Protein AF-A0A957H9Z1-F1 (afdb_monomer_lite)

Foldseek 3Di:
DQLVPDDLQVNLLCLLQVVDDLLVNLVSVVVVCVVPCVPVVQDDDDPCVSVVLNVVLVVLCVVPVDSVPADSRRSPDDDDDPDD

pLDDT: mean 94.98, std 6.06, range [57.38, 98.56]

Radius of gyration: 13.63 Å; chains: 1; bounding box: 36×22×37 Å

Secondary structure (DSSP, 8-state):
--GGGS-HHHHHHHHHTTSS-HHHHHHHHHHHHHHHHHHH--S---TTHHHHHHHHHHHHHHH--SGGG--TTTT---------

Sequence (84 aa):
MSLLERSLPELVKGLCNGSVDLLGYLAELEAHFVAREPAVLAFVPEPGRWERVRAEAAALLAEYPEPEMRPVLFGLPIGVKDIF

Structure (mmCIF, N/CA/C/O backbone):
data_AF-A0A957H9Z1-F1
#
_entry.id   AF-A0A957H9Z1-F1
#
loop_
_atom_site.group_PDB
_atom_site.id
_atom_site.type_symbol
_atom_site.label_atom_id
_atom_site.label_alt_id
_atom_site.label_comp_id
_atom_site.label_asym_id
_atom_site.label_entity_id
_atom_site.label_seq_id
_atom_site.pdbx_PDB_ins_code
_atom_site.Cartn_x
_atom_site.Cartn_y
_atom_site.Cartn_z
_atom_site.occupancy
_atom_site.B_iso_or_equiv
_atom_site.auth_seq_id
_atom_site.auth_comp_id
_atom_site.auth_asym_id
_atom_site.auth_atom_id
_atom_site.pdbx_PDB_model_num
ATOM 1 N N . MET A 1 1 ? -16.006 1.215 -8.039 1.00 57.38 1 MET A N 1
ATOM 2 C CA . MET A 1 1 ? -15.013 2.303 -7.928 1.00 57.38 1 MET A CA 1
ATOM 3 C C . MET A 1 1 ? -13.723 1.689 -7.447 1.00 57.38 1 MET A C 1
ATOM 5 O O . MET A 1 1 ? -13.782 0.916 -6.495 1.00 57.38 1 MET A O 1
ATOM 9 N N . SER A 1 2 ? -12.620 1.977 -8.135 1.00 79.06 2 SER A N 1
ATOM 10 C CA . SER A 1 2 ? -11.286 1.517 -7.739 1.00 79.06 2 SER A CA 1
ATOM 11 C C . SER A 1 2 ? -10.941 2.073 -6.352 1.00 79.06 2 SER A C 1
ATOM 13 O O . SER A 1 2 ? -11.325 3.203 -6.032 1.00 79.06 2 SER A O 1
ATOM 15 N N . LEU A 1 3 ? -10.251 1.301 -5.503 1.00 77.94 3 LEU A N 1
ATOM 16 C CA . LEU A 1 3 ? -9.789 1.825 -4.210 1.00 77.94 3 LEU A CA 1
ATOM 17 C C . LEU A 1 3 ? -8.745 2.935 -4.401 1.00 77.94 3 LEU A C 1
ATOM 19 O O . LEU A 1 3 ? -8.633 3.815 -3.551 1.00 77.94 3 LEU A O 1
ATOM 23 N N . LEU A 1 4 ? -8.045 2.927 -5.540 1.00 79.81 4 LEU A N 1
ATOM 24 C CA . LEU A 1 4 ? -7.011 3.894 -5.910 1.00 79.81 4 LEU A CA 1
ATOM 25 C C . LEU A 1 4 ? -7.566 5.281 -6.270 1.00 79.81 4 LEU A C 1
ATOM 27 O O . LEU A 1 4 ? -6.813 6.249 -6.296 1.00 79.81 4 LEU A O 1
ATOM 31 N N . GLU A 1 5 ? -8.867 5.397 -6.546 1.00 87.44 5 GLU A N 1
ATOM 32 C CA . GLU A 1 5 ? -9.514 6.669 -6.909 1.00 87.44 5 GLU A CA 1
ATOM 33 C C . GLU A 1 5 ? -10.064 7.435 -5.695 1.00 87.44 5 GLU A C 1
ATOM 35 O O . GLU A 1 5 ? -10.592 8.538 -5.840 1.00 87.44 5 GLU A O 1
ATOM 40 N N . ARG A 1 6 ? -9.978 6.856 -4.491 1.00 89.75 6 ARG A N 1
ATOM 41 C CA . ARG A 1 6 ? -10.467 7.493 -3.262 1.00 89.75 6 ARG A CA 1
ATOM 42 C C . ARG A 1 6 ? -9.562 8.640 -2.834 1.00 89.75 6 ARG A C 1
ATOM 44 O O . ARG A 1 6 ? -8.348 8.606 -3.029 1.00 89.75 6 ARG A O 1
ATOM 51 N N . SER A 1 7 ? -10.144 9.630 -2.160 1.00 94.19 7 SER A N 1
ATOM 52 C CA . SER A 1 7 ? -9.335 10.639 -1.480 1.00 94.19 7 SER A CA 1
ATOM 53 C C . SER A 1 7 ? -8.546 10.008 -0.328 1.00 94.19 7 SER A C 1
ATOM 55 O O . SER A 1 7 ? -8.971 9.022 0.282 1.00 94.19 7 SER A O 1
ATOM 57 N N . LEU A 1 8 ? -7.401 10.604 0.011 1.00 92.88 8 LEU A N 1
ATOM 58 C CA . LEU A 1 8 ? -6.557 10.108 1.096 1.00 92.88 8 LEU A CA 1
ATOM 59 C C . LEU A 1 8 ? -7.314 9.963 2.438 1.00 92.88 8 LEU A C 1
ATOM 61 O O . LEU A 1 8 ? -7.193 8.905 3.057 1.00 92.88 8 LEU A O 1
ATOM 65 N N . PRO A 1 9 ? -8.138 10.937 2.886 1.00 95.00 9 PRO A N 1
ATOM 66 C CA . PRO A 1 9 ? -8.891 10.791 4.133 1.00 95.00 9 PRO A CA 1
ATOM 67 C C . PRO A 1 9 ? -9.896 9.633 4.110 1.00 95.00 9 PRO A C 1
ATOM 69 O O . PRO A 1 9 ? -10.072 8.951 5.118 1.00 95.00 9 PRO A O 1
ATOM 72 N N . GLU A 1 10 ? -10.554 9.390 2.974 1.00 95.19 10 GLU A N 1
ATOM 73 C CA . GLU A 1 10 ? -11.516 8.291 2.828 1.00 95.19 10 GLU A CA 1
ATOM 74 C C . GLU A 1 10 ? -10.829 6.927 2.847 1.00 95.19 10 GLU A C 1
ATOM 76 O O . GLU A 1 10 ? -11.334 5.997 3.480 1.00 95.19 10 GLU A O 1
ATOM 81 N N . LEU A 1 11 ? -9.680 6.809 2.175 1.00 95.56 11 LEU A N 1
ATOM 82 C CA . LEU A 1 11 ? -8.877 5.591 2.180 1.00 95.56 11 LEU A CA 1
ATOM 83 C C . LEU A 1 11 ? -8.377 5.277 3.591 1.00 95.56 11 LEU A C 1
ATOM 85 O O . LEU A 1 11 ? -8.627 4.185 4.093 1.00 95.56 11 LEU A O 1
ATOM 89 N N . VAL A 1 12 ? -7.737 6.246 4.251 1.00 95.81 12 VAL A N 1
ATOM 90 C CA . VAL A 1 12 ? -7.210 6.084 5.614 1.00 95.81 12 VAL A CA 1
ATOM 91 C C . VAL A 1 12 ? -8.326 5.714 6.584 1.00 95.81 12 VAL A C 1
ATOM 93 O O . VAL A 1 12 ? -8.199 4.738 7.316 1.00 95.81 12 VAL A O 1
ATOM 96 N N . LYS A 1 13 ? -9.466 6.419 6.545 1.00 96.06 13 LYS A N 1
ATOM 97 C CA . LYS A 1 13 ? -10.626 6.078 7.380 1.00 96.06 13 LYS A CA 1
ATOM 98 C C . LYS A 1 13 ? -11.084 4.637 7.144 1.00 96.06 13 LYS A C 1
ATOM 100 O O . LYS A 1 13 ? -11.408 3.946 8.107 1.00 96.06 13 LYS A O 1
ATOM 105 N N . GLY A 1 14 ? -11.108 4.198 5.886 1.00 96.50 14 GLY A N 1
ATOM 106 C CA . GLY A 1 14 ? -11.480 2.840 5.507 1.00 96.50 14 GLY A CA 1
ATOM 107 C C . GLY A 1 14 ? -10.505 1.769 6.001 1.00 96.50 14 GLY A C 1
ATOM 108 O O . GLY A 1 14 ? -10.935 0.712 6.456 1.00 96.50 14 GLY A O 1
ATOM 109 N N . LEU A 1 15 ? -9.203 2.051 5.957 1.00 96.88 15 LEU A N 1
ATOM 110 C CA . LEU A 1 15 ? -8.158 1.164 6.473 1.00 96.88 15 LEU A CA 1
ATOM 111 C C . LEU A 1 15 ? -8.204 1.082 8.007 1.00 96.88 15 LEU A C 1
ATOM 113 O O . LEU A 1 15 ? -8.169 -0.010 8.579 1.00 96.88 15 LEU A O 1
ATOM 117 N N . CYS A 1 16 ? -8.357 2.223 8.684 1.00 97.19 16 CYS A N 1
ATOM 118 C CA . CYS A 1 16 ? -8.478 2.286 10.140 1.00 97.19 16 CYS A CA 1
ATOM 119 C C . CYS A 1 16 ? -9.721 1.542 10.642 1.00 97.19 16 CYS A C 1
ATOM 121 O O . CYS A 1 16 ? -9.618 0.768 11.581 1.00 97.19 16 CYS A O 1
ATOM 123 N N . ASN A 1 17 ? -10.888 1.708 10.013 1.00 96.25 17 ASN A N 1
ATOM 124 C CA . ASN A 1 17 ? -12.115 1.044 10.473 1.00 96.25 17 ASN A CA 1
ATOM 125 C C . ASN A 1 17 ? -12.331 -0.370 9.892 1.00 96.25 17 ASN A C 1
ATOM 127 O O . ASN A 1 17 ? -13.350 -0.993 10.179 1.00 96.25 17 ASN A O 1
ATOM 131 N N . GLY A 1 18 ? -11.415 -0.860 9.050 1.00 95.00 18 GLY A N 1
ATOM 132 C CA . GLY A 1 18 ? -11.483 -2.189 8.435 1.00 95.00 18 GLY A CA 1
ATOM 133 C C . GLY A 1 18 ? -12.498 -2.345 7.296 1.00 95.00 18 GLY A C 1
ATOM 134 O O . GLY A 1 18 ? -12.654 -3.447 6.781 1.00 95.00 18 GLY A O 1
ATOM 135 N N . SER A 1 19 ? -13.174 -1.276 6.862 1.00 95.88 19 SER A N 1
ATOM 136 C CA . SER A 1 19 ? -14.062 -1.322 5.684 1.00 95.88 19 SER A CA 1
ATOM 137 C C . SER A 1 19 ? -13.306 -1.415 4.354 1.00 95.88 19 SER A C 1
ATOM 139 O O . SER A 1 19 ? -13.904 -1.736 3.326 1.00 95.88 19 SER A O 1
ATOM 141 N N . VAL A 1 20 ? -12.001 -1.135 4.365 1.00 96.19 20 VAL A N 1
ATOM 142 C CA . VAL A 1 20 ? -11.073 -1.433 3.273 1.00 96.19 20 VAL A CA 1
ATOM 143 C C . VAL A 1 20 ? -10.152 -2.557 3.733 1.00 96.19 20 VAL A C 1
ATOM 145 O O . VAL A 1 20 ? -9.438 -2.409 4.724 1.00 96.19 20 VAL A O 1
ATOM 148 N N . ASP A 1 21 ? -10.161 -3.668 2.998 1.00 95.81 21 ASP A N 1
ATOM 149 C CA . ASP A 1 21 ? -9.203 -4.753 3.200 1.00 95.81 21 ASP A CA 1
ATOM 150 C C . ASP A 1 21 ? -7.806 -4.309 2.745 1.00 95.81 21 ASP A C 1
ATOM 152 O O . ASP A 1 21 ? -7.595 -3.999 1.570 1.00 95.81 21 ASP A O 1
ATOM 156 N N . LEU A 1 22 ? -6.853 -4.268 3.681 1.00 97.31 22 LEU A N 1
ATOM 157 C CA . LEU A 1 22 ? -5.490 -3.804 3.426 1.00 97.31 22 LEU A CA 1
ATOM 158 C C . LEU A 1 22 ? -4.772 -4.691 2.400 1.00 97.31 22 LEU A C 1
AT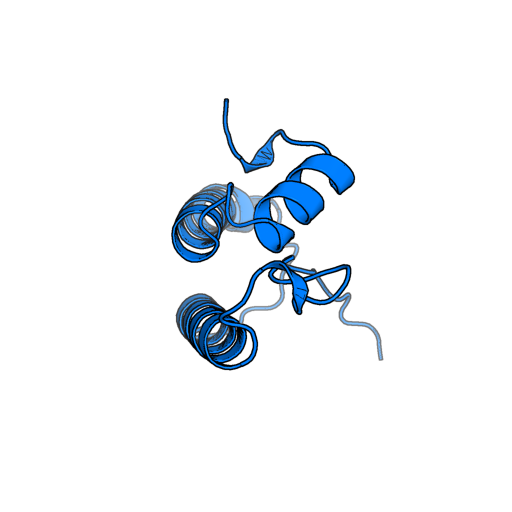OM 160 O O . LEU A 1 22 ? -4.106 -4.170 1.509 1.00 97.31 22 LEU A O 1
ATOM 164 N N . LEU A 1 23 ? -4.910 -6.017 2.492 1.00 97.44 23 LEU A N 1
ATOM 165 C CA . LEU A 1 23 ? -4.209 -6.923 1.577 1.00 97.44 23 LEU A CA 1
ATOM 166 C C . LEU A 1 23 ? -4.806 -6.865 0.166 1.00 97.44 23 LEU A C 1
ATOM 168 O O . LEU A 1 23 ? -4.054 -6.809 -0.808 1.00 97.44 23 LEU A O 1
ATOM 172 N N . GLY A 1 24 ? -6.134 -6.793 0.047 1.00 96.38 24 GLY A N 1
ATOM 173 C CA . GLY A 1 24 ? -6.812 -6.540 -1.223 1.00 96.38 24 GLY A CA 1
ATOM 174 C C . GLY A 1 24 ? -6.428 -5.195 -1.845 1.00 96.38 24 GLY A C 1
ATOM 175 O O . GLY A 1 24 ? -6.148 -5.130 -3.042 1.00 96.38 24 GLY A O 1
ATOM 176 N N . TYR A 1 25 ? -6.331 -4.134 -1.038 1.00 96.69 25 TYR A N 1
ATOM 177 C CA . TYR A 1 25 ? -5.867 -2.825 -1.502 1.00 96.69 25 TYR A CA 1
ATOM 178 C C . TYR A 1 25 ? -4.426 -2.869 -2.031 1.00 96.69 25 TYR A C 1
ATOM 180 O O . TYR A 1 25 ? -4.140 -2.327 -3.099 1.00 96.69 25 TYR A O 1
ATOM 188 N N . LEU A 1 26 ? -3.518 -3.551 -1.324 1.00 97.69 26 LEU A N 1
ATOM 189 C CA . LEU A 1 26 ? -2.129 -3.706 -1.763 1.00 97.69 26 LEU A CA 1
ATOM 190 C C . LEU A 1 26 ? -2.010 -4.506 -3.063 1.00 97.69 26 LEU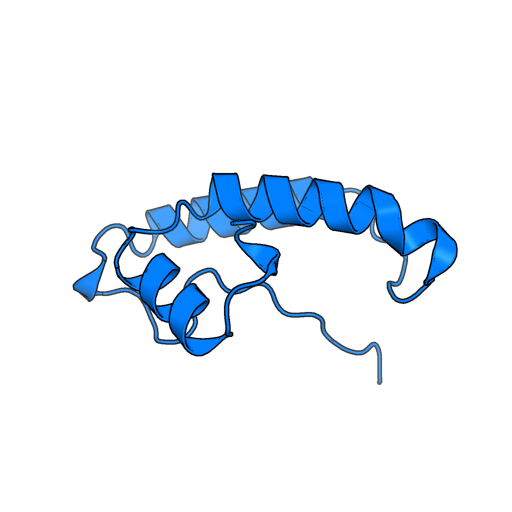 A C 1
ATOM 192 O O . LEU A 1 26 ? -1.174 -4.163 -3.893 1.00 97.69 26 LEU A O 1
ATOM 196 N N . ALA A 1 27 ? -2.855 -5.517 -3.274 1.00 97.25 27 ALA A N 1
ATOM 197 C CA . ALA A 1 27 ? -2.891 -6.260 -4.533 1.00 97.25 27 ALA A CA 1
ATOM 198 C C . ALA A 1 27 ? -3.345 -5.379 -5.714 1.00 97.25 27 ALA A C 1
ATOM 200 O O . ALA A 1 27 ? -2.773 -5.452 -6.804 1.00 97.25 27 ALA A O 1
ATOM 201 N N . GLU A 1 28 ? -4.339 -4.507 -5.504 1.00 96.44 28 GLU A N 1
ATOM 202 C CA . GLU A 1 28 ? -4.760 -3.525 -6.514 1.00 96.44 28 GLU A CA 1
ATOM 203 C C . GLU A 1 28 ? -3.636 -2.517 -6.817 1.00 96.44 28 GLU A C 1
ATOM 205 O O . GLU A 1 28 ? -3.368 -2.202 -7.981 1.00 96.44 28 GLU A O 1
ATOM 210 N N . LEU A 1 29 ? -2.932 -2.054 -5.779 1.00 96.50 29 LEU A N 1
ATOM 211 C CA . LEU A 1 29 ? -1.806 -1.132 -5.915 1.00 96.50 29 LEU A CA 1
ATOM 212 C C . LEU A 1 29 ? -0.608 -1.772 -6.633 1.00 96.50 29 LEU A C 1
ATOM 214 O O . LEU A 1 29 ? 0.012 -1.119 -7.469 1.00 96.50 29 LEU A O 1
ATOM 218 N N . GLU A 1 30 ? -0.304 -3.042 -6.360 1.00 97.69 30 GLU A N 1
ATOM 219 C CA . GLU A 1 30 ? 0.737 -3.811 -7.051 1.00 97.69 30 GLU A CA 1
ATOM 220 C C . GLU A 1 30 ? 0.439 -3.940 -8.542 1.00 97.69 30 GLU A C 1
ATOM 222 O O . GLU A 1 30 ? 1.299 -3.641 -9.373 1.00 97.69 30 GLU A O 1
ATOM 2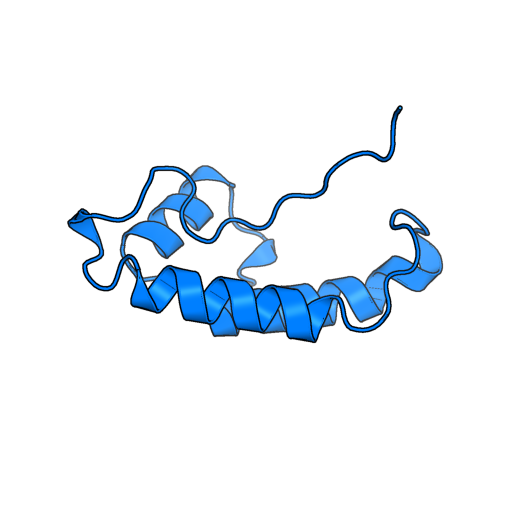27 N N . ALA A 1 31 ? -0.796 -4.300 -8.896 1.00 97.56 31 ALA A N 1
ATOM 228 C CA . ALA A 1 31 ? -1.216 -4.370 -10.291 1.00 97.56 31 ALA A CA 1
ATOM 229 C C . ALA A 1 31 ? -1.082 -3.006 -10.991 1.00 97.56 31 ALA A C 1
ATOM 231 O O . ALA A 1 31 ? -0.592 -2.926 -12.121 1.00 97.56 31 ALA A O 1
ATOM 232 N N . HIS A 1 32 ? -1.466 -1.921 -10.310 1.00 96.50 32 HIS A N 1
ATOM 233 C CA . HIS A 1 32 ? -1.310 -0.567 -10.836 1.00 96.50 32 HIS A CA 1
ATOM 234 C C . HIS A 1 32 ? 0.162 -0.182 -11.024 1.00 96.50 32 HIS A C 1
ATOM 236 O O . HIS A 1 32 ? 0.534 0.352 -12.069 1.00 96.50 32 HIS A O 1
ATOM 242 N N . PHE A 1 33 ? 1.005 -0.485 -10.038 1.00 96.94 33 PHE A N 1
ATOM 243 C CA . PHE A 1 33 ? 2.439 -0.233 -10.085 1.00 96.94 33 PHE A CA 1
ATOM 244 C C . PHE A 1 33 ? 3.097 -0.969 -11.254 1.00 96.94 33 PHE A C 1
ATOM 246 O O . PHE A 1 33 ? 3.758 -0.337 -12.072 1.00 96.94 33 PHE A O 1
ATOM 253 N N . VAL A 1 34 ? 2.860 -2.278 -11.394 1.00 97.19 34 VAL A N 1
ATOM 254 C CA . VAL A 1 34 ? 3.429 -3.095 -12.482 1.00 97.19 34 VAL A CA 1
ATOM 255 C C . VAL A 1 34 ? 3.017 -2.561 -13.856 1.00 97.19 34 VAL A C 1
ATOM 257 O O . VAL A 1 34 ? 3.829 -2.542 -14.780 1.00 97.19 34 VAL A O 1
ATOM 260 N N . ALA A 1 35 ? 1.777 -2.086 -13.995 1.00 97.69 35 ALA A N 1
ATOM 261 C CA . ALA A 1 35 ? 1.274 -1.544 -15.253 1.00 97.69 35 ALA A CA 1
ATOM 262 C C . ALA A 1 35 ? 1.845 -0.159 -15.614 1.00 97.69 35 ALA A C 1
ATOM 264 O O . ALA A 1 35 ? 1.861 0.199 -16.792 1.00 97.69 35 ALA A O 1
ATOM 265 N N . ARG A 1 36 ? 2.259 0.650 -14.629 1.00 96.94 36 ARG A N 1
ATOM 266 C CA . ARG A 1 36 ? 2.646 2.058 -14.840 1.00 96.94 36 ARG A CA 1
ATOM 267 C C . ARG A 1 36 ? 4.141 2.301 -14.722 1.00 96.94 36 ARG A C 1
A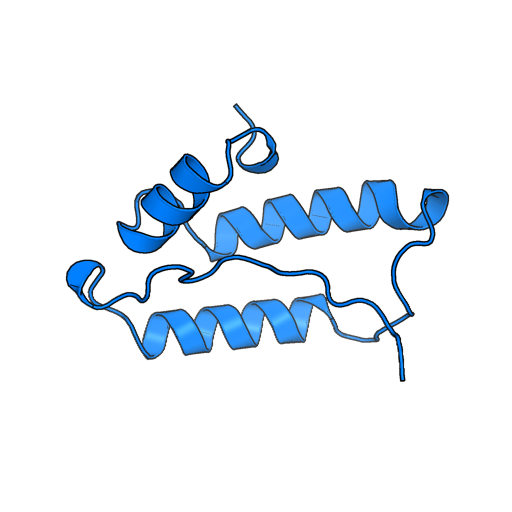TOM 269 O O . ARG A 1 36 ? 4.694 3.043 -15.531 1.00 96.94 36 ARG A O 1
ATOM 276 N N . GLU A 1 37 ? 4.791 1.677 -13.750 1.00 97.44 37 GLU A N 1
ATOM 277 C CA . GLU A 1 37 ? 6.181 1.962 -13.409 1.00 97.44 37 GLU A CA 1
ATOM 278 C C . GLU A 1 37 ? 7.160 1.827 -14.588 1.00 97.44 37 GLU A C 1
ATOM 280 O O . GLU A 1 37 ? 7.995 2.720 -14.731 1.00 97.44 37 GLU A O 1
ATOM 285 N N . PRO A 1 38 ? 7.047 0.836 -15.500 1.00 96.94 38 PRO A N 1
ATOM 286 C CA . PRO A 1 38 ? 7.972 0.721 -16.632 1.00 96.94 38 PRO A CA 1
ATOM 287 C C . PRO A 1 38 ? 8.012 1.946 -17.558 1.00 96.94 38 PRO A C 1
ATOM 289 O O . PRO A 1 38 ? 8.998 2.139 -18.265 1.00 96.94 38 PRO A O 1
ATOM 292 N N . ALA A 1 39 ? 6.948 2.757 -17.579 1.00 98.12 39 ALA A N 1
ATOM 293 C CA . ALA A 1 39 ? 6.872 3.977 -18.382 1.00 98.12 39 ALA A CA 1
ATOM 294 C C . ALA A 1 39 ? 7.170 5.252 -17.576 1.00 98.12 39 ALA A C 1
ATOM 296 O O . ALA A 1 39 ? 7.618 6.239 -18.155 1.00 98.12 39 ALA A O 1
ATOM 297 N N . VAL A 1 40 ? 6.895 5.253 -16.267 1.00 97.38 40 VAL A N 1
ATOM 298 C CA . VAL A 1 40 ? 7.089 6.428 -15.398 1.00 97.38 40 VAL A CA 1
ATOM 299 C C . VAL A 1 40 ? 8.525 6.507 -14.875 1.00 97.38 40 VAL A C 1
ATOM 301 O O . VAL A 1 40 ? 9.072 7.605 -14.806 1.00 97.38 40 VAL A O 1
ATOM 304 N N . LEU A 1 41 ? 9.136 5.359 -14.554 1.00 96.88 41 LEU A N 1
ATOM 305 C CA . LEU A 1 41 ? 10.505 5.246 -14.034 1.00 96.88 41 LEU A CA 1
ATOM 306 C C . LEU A 1 41 ? 10.733 6.093 -12.765 1.00 96.88 41 LEU A C 1
ATOM 308 O O . LEU A 1 41 ? 11.737 6.795 -12.644 1.00 96.88 41 LEU A O 1
ATOM 312 N N . ALA A 1 42 ? 9.776 6.068 -11.834 1.00 96.62 42 ALA A N 1
ATOM 313 C CA . ALA A 1 42 ? 9.814 6.863 -10.607 1.00 96.62 42 ALA A CA 1
ATOM 314 C C . ALA A 1 42 ? 10.533 6.167 -9.441 1.00 96.62 42 ALA A C 1
ATOM 316 O O . ALA A 1 42 ? 11.021 6.848 -8.538 1.00 96.62 42 ALA A O 1
ATOM 317 N N . PHE A 1 43 ? 10.581 4.835 -9.418 1.00 97.12 43 PHE A N 1
ATOM 318 C CA . PHE A 1 43 ? 11.114 4.062 -8.302 1.00 97.12 43 PHE A CA 1
ATOM 319 C C . PHE A 1 43 ? 12.489 3.478 -8.617 1.00 97.12 43 PHE A C 1
ATOM 321 O O . PHE A 1 43 ? 12.728 2.898 -9.674 1.00 97.12 43 PHE A O 1
ATOM 328 N N . VAL A 1 44 ? 13.374 3.522 -7.622 1.00 95.69 44 VAL A N 1
ATOM 329 C CA . VAL A 1 44 ? 14.627 2.760 -7.647 1.00 95.69 44 VAL A CA 1
ATOM 330 C C . VAL A 1 44 ? 14.302 1.255 -7.638 1.00 95.69 44 VAL A C 1
ATOM 332 O O . VAL A 1 44 ? 13.386 0.848 -6.910 1.00 95.69 44 VAL A O 1
ATOM 335 N N . PRO A 1 45 ? 15.001 0.411 -8.424 1.00 94.25 45 PRO A N 1
ATOM 336 C CA . PRO A 1 45 ? 14.788 -1.032 -8.411 1.00 94.25 45 PRO A CA 1
ATOM 337 C C . PRO A 1 45 ? 15.002 -1.639 -7.022 1.00 94.25 45 PRO A C 1
ATOM 339 O O . PRO A 1 45 ? 16.025 -1.418 -6.381 1.00 94.25 45 PRO A O 1
ATOM 342 N N . GLU A 1 46 ? 14.046 -2.452 -6.585 1.00 95.44 46 GLU A N 1
ATOM 343 C CA . GLU A 1 46 ? 14.086 -3.156 -5.305 1.00 95.44 46 GLU A CA 1
ATOM 344 C C . GLU A 1 46 ? 13.571 -4.588 -5.511 1.00 95.44 46 GLU A C 1
ATOM 346 O O . GLU A 1 46 ? 12.363 -4.791 -5.681 1.00 95.44 46 GLU A O 1
ATOM 351 N N . PRO A 1 47 ? 14.459 -5.595 -5.530 1.00 95.88 47 PRO A N 1
ATOM 352 C CA . PRO A 1 47 ? 14.044 -6.990 -5.593 1.00 95.88 47 PRO A CA 1
ATOM 353 C C . PRO A 1 47 ? 13.174 -7.352 -4.386 1.00 95.88 47 PRO A C 1
ATOM 355 O O . PRO A 1 47 ? 13.540 -7.067 -3.249 1.00 95.88 47 PRO A O 1
ATOM 358 N N . GLY A 1 48 ? 12.036 -8.003 -4.622 1.00 96.88 48 GLY A N 1
ATOM 359 C CA . GLY A 1 48 ? 11.174 -8.486 -3.540 1.00 96.88 48 GLY A CA 1
ATOM 360 C C . GLY A 1 48 ? 10.324 -7.414 -2.840 1.00 96.88 48 GLY A C 1
ATOM 361 O O . GLY A 1 48 ? 9.833 -7.658 -1.736 1.00 96.88 48 GLY A O 1
ATOM 362 N N . ARG A 1 49 ? 10.162 -6.217 -3.435 1.00 97.06 49 ARG A N 1
ATOM 363 C CA . ARG A 1 49 ? 9.399 -5.101 -2.836 1.00 97.06 49 ARG A CA 1
ATOM 364 C C . ARG A 1 49 ? 8.023 -5.531 -2.339 1.00 97.06 49 ARG A C 1
ATOM 366 O O . ARG A 1 49 ? 7.643 -5.204 -1.219 1.00 97.06 49 ARG A O 1
ATOM 373 N N . TRP A 1 50 ? 7.258 -6.227 -3.173 1.00 97.75 50 TRP A N 1
ATOM 374 C CA . TRP A 1 50 ? 5.866 -6.541 -2.859 1.00 97.75 50 TRP A CA 1
ATOM 375 C C . TRP A 1 50 ? 5.740 -7.671 -1.838 1.00 97.75 50 TRP A C 1
ATOM 377 O O . TRP A 1 50 ? 4.842 -7.642 -1.001 1.00 97.75 50 TRP A O 1
ATOM 387 N N . GLU A 1 51 ? 6.676 -8.617 -1.823 1.00 98.19 51 GLU A N 1
ATOM 388 C CA . GLU A 1 51 ? 6.814 -9.614 -0.765 1.00 98.19 51 GLU A CA 1
ATOM 389 C C . GLU A 1 51 ? 7.072 -8.940 0.582 1.00 98.19 51 GLU A C 1
ATOM 391 O O . GLU A 1 51 ? 6.374 -9.239 1.553 1.00 98.19 51 GLU A O 1
ATOM 396 N N . ARG A 1 52 ? 8.012 -7.986 0.626 1.00 98.19 52 ARG A N 1
ATOM 397 C CA . ARG A 1 52 ? 8.298 -7.197 1.828 1.00 98.19 52 ARG A CA 1
ATOM 398 C C . ARG A 1 52 ? 7.073 -6.401 2.282 1.00 98.19 52 ARG A C 1
ATOM 400 O O . ARG A 1 52 ? 6.677 -6.518 3.436 1.00 98.19 52 ARG A O 1
ATOM 407 N N . VAL A 1 53 ? 6.434 -5.649 1.382 1.00 98.06 53 VAL A N 1
ATOM 408 C CA . VAL A 1 53 ? 5.253 -4.824 1.700 1.00 98.06 53 VAL A CA 1
ATOM 409 C C . VAL A 1 53 ? 4.087 -5.674 2.222 1.00 98.06 53 VAL A C 1
ATOM 411 O O . VAL A 1 53 ? 3.450 -5.296 3.203 1.00 98.06 53 VAL A O 1
ATOM 414 N N . ARG A 1 54 ? 3.820 -6.846 1.629 1.00 98.25 54 ARG A N 1
ATOM 415 C CA . ARG A 1 54 ? 2.782 -7.770 2.126 1.00 98.25 54 ARG A CA 1
ATOM 416 C C . ARG A 1 54 ? 3.126 -8.341 3.502 1.00 98.25 54 ARG A C 1
ATOM 418 O O . ARG A 1 54 ? 2.235 -8.465 4.339 1.00 98.25 54 ARG A O 1
ATOM 425 N N . ALA A 1 55 ? 4.395 -8.671 3.748 1.00 98.38 55 ALA A N 1
ATOM 426 C CA . ALA A 1 55 ? 4.847 -9.147 5.053 1.00 98.38 55 ALA A CA 1
ATOM 427 C C . ALA A 1 55 ? 4.707 -8.063 6.137 1.00 98.38 55 ALA A C 1
ATOM 429 O O . ALA A 1 55 ? 4.195 -8.349 7.218 1.00 98.38 55 ALA A O 1
ATOM 430 N N . GLU A 1 56 ? 5.081 -6.817 5.834 1.00 98.31 56 GLU A N 1
ATOM 431 C CA . GLU A 1 56 ? 4.889 -5.669 6.731 1.00 98.31 56 GLU A CA 1
ATOM 432 C C . GLU A 1 56 ? 3.404 -5.408 7.007 1.00 98.31 56 GLU A C 1
ATOM 434 O O . GLU A 1 56 ? 3.020 -5.200 8.154 1.00 98.31 56 GLU A O 1
ATOM 439 N N . ALA A 1 57 ? 2.544 -5.495 5.990 1.00 98.31 57 ALA A N 1
ATOM 440 C CA . ALA A 1 57 ? 1.101 -5.350 6.165 1.00 98.31 57 ALA A CA 1
ATOM 441 C C . ALA A 1 57 ? 0.498 -6.450 7.054 1.00 98.31 57 ALA A C 1
ATOM 443 O O . ALA A 1 57 ? -0.344 -6.164 7.905 1.00 98.31 57 ALA A O 1
ATOM 444 N N . ALA A 1 58 ? 0.939 -7.701 6.891 1.00 98.38 58 ALA A N 1
ATOM 445 C CA . ALA A 1 58 ? 0.508 -8.808 7.740 1.00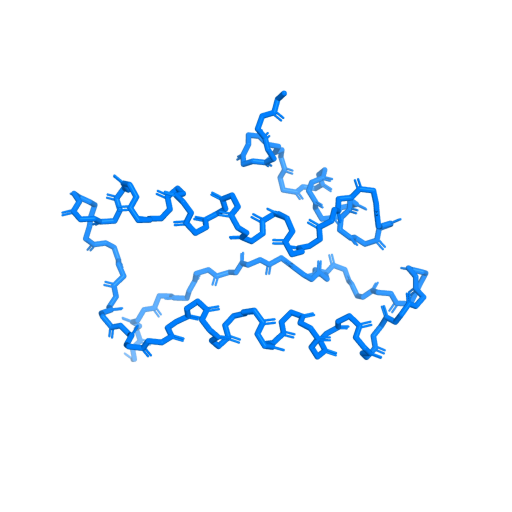 98.38 58 ALA A CA 1
ATOM 446 C C . ALA A 1 58 ? 0.966 -8.623 9.197 1.00 98.38 58 ALA A C 1
ATOM 448 O O . ALA A 1 58 ? 0.175 -8.831 10.116 1.00 98.38 58 ALA A O 1
ATOM 449 N N . ALA A 1 59 ? 2.212 -8.186 9.409 1.00 98.56 59 ALA A N 1
ATOM 450 C CA . ALA A 1 59 ? 2.725 -7.859 10.738 1.00 98.56 59 ALA A CA 1
ATOM 451 C C . ALA A 1 59 ? 1.941 -6.702 11.378 1.00 98.56 59 ALA A C 1
ATOM 453 O O . ALA A 1 59 ? 1.540 -6.798 12.534 1.00 98.56 59 ALA A O 1
ATOM 454 N N . LEU A 1 60 ? 1.639 -5.657 10.604 1.00 98.19 60 LEU A N 1
ATOM 455 C CA . LEU A 1 60 ? 0.866 -4.502 11.051 1.00 98.19 60 LEU A CA 1
ATOM 456 C C . LEU A 1 60 ? -0.569 -4.882 11.463 1.00 98.19 60 LEU A C 1
ATOM 458 O O . LEU A 1 60 ? -1.074 -4.397 12.474 1.00 98.19 60 LEU A O 1
ATOM 462 N N . LEU A 1 61 ? -1.228 -5.770 10.711 1.00 98.00 61 LEU A N 1
ATOM 463 C CA . LEU A 1 61 ? -2.549 -6.307 11.065 1.00 98.00 61 LEU A CA 1
ATOM 464 C C . LEU A 1 61 ? -2.509 -7.149 12.346 1.00 98.00 61 LEU A C 1
ATOM 466 O O . LEU A 1 61 ? -3.456 -7.107 13.128 1.00 98.00 61 LEU A O 1
ATOM 470 N N . ALA A 1 62 ? -1.427 -7.902 12.564 1.00 98.25 62 ALA A N 1
ATOM 471 C CA . ALA A 1 62 ? -1.233 -8.679 13.784 1.00 98.25 62 ALA A CA 1
ATOM 472 C C . ALA A 1 62 ? -0.940 -7.790 15.006 1.00 98.25 62 ALA A C 1
ATOM 474 O O . ALA A 1 62 ? -1.358 -8.125 16.112 1.00 98.25 62 ALA A O 1
ATOM 475 N N . GLU A 1 63 ? -0.247 -6.665 14.812 1.00 98.25 63 GLU A N 1
ATOM 476 C CA . GLU A 1 63 ? 0.046 -5.685 15.862 1.00 98.25 63 GLU A CA 1
ATOM 477 C C . GLU A 1 63 ? -1.195 -4.872 16.267 1.00 98.25 63 GLU A C 1
ATOM 479 O O . GLU A 1 63 ? -1.402 -4.619 17.454 1.00 98.25 63 GLU A O 1
ATOM 484 N N . TYR A 1 64 ? -2.061 -4.523 15.306 1.00 97.94 64 TYR A N 1
ATOM 485 C CA . TYR A 1 64 ? -3.300 -3.770 15.545 1.00 97.94 64 TYR A CA 1
ATOM 486 C C . TYR A 1 64 ? -4.549 -4.530 15.056 1.00 97.94 64 TYR A C 1
ATOM 488 O O . TYR A 1 64 ? -5.197 -4.114 14.078 1.00 97.94 64 TYR A O 1
ATOM 496 N N . PRO A 1 65 ? -4.919 -5.6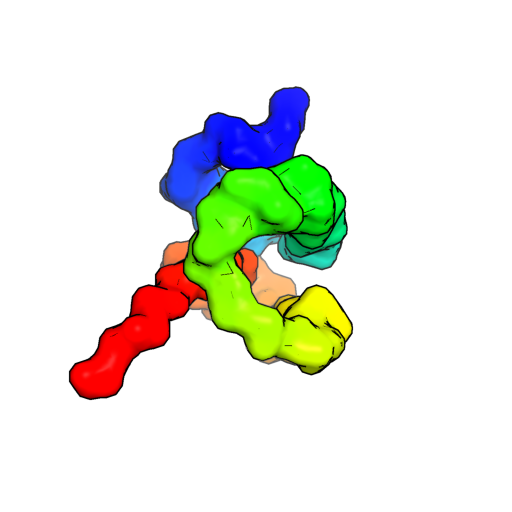35 15.734 1.00 96.38 65 PRO A N 1
ATOM 497 C CA . PRO A 1 65 ? -6.079 -6.432 15.351 1.00 96.38 65 PRO A CA 1
ATOM 498 C C . PRO A 1 65 ? -7.383 -5.642 15.520 1.00 96.38 65 PRO A C 1
ATOM 500 O O . PRO A 1 65 ? -8.234 -5.677 14.630 1.00 96.38 65 PRO A O 1
ATOM 503 N N . GLU A 1 66 ? -7.493 -4.872 16.607 1.00 97.12 66 GLU A N 1
ATOM 504 C CA . GLU A 1 66 ? -8.674 -4.071 16.940 1.00 97.12 66 GLU A CA 1
ATOM 505 C C . GLU A 1 66 ? -8.685 -2.741 16.162 1.00 97.12 66 GLU A C 1
ATOM 507 O O . GLU A 1 66 ? -7.759 -1.933 16.323 1.00 97.12 66 GLU A O 1
ATOM 512 N N . PRO A 1 67 ? -9.711 -2.474 15.329 1.00 95.56 67 PRO A N 1
ATOM 513 C CA . PRO A 1 67 ? -9.799 -1.254 14.528 1.00 95.56 67 PRO A CA 1
ATOM 514 C C . PRO A 1 67 ? -9.680 0.049 15.328 1.00 95.56 67 PRO A C 1
ATOM 516 O O . PRO A 1 67 ? -9.075 1.012 14.861 1.00 95.56 67 PRO A O 1
ATOM 519 N N . GLU A 1 68 ? -10.206 0.079 16.550 1.00 95.06 68 GLU A N 1
ATOM 520 C CA . GLU A 1 68 ? -10.213 1.252 17.430 1.00 95.06 68 GLU A CA 1
ATOM 521 C C . GLU A 1 68 ? -8.808 1.636 17.916 1.00 95.06 68 GLU A C 1
ATOM 523 O O . GLU A 1 68 ? -8.587 2.776 18.327 1.00 95.06 68 GLU A O 1
ATOM 528 N N . MET A 1 69 ? -7.859 0.699 17.854 1.00 96.62 69 MET A N 1
ATOM 529 C CA . MET A 1 69 ? -6.475 0.884 18.296 1.00 96.62 69 MET A CA 1
ATOM 530 C C . MET A 1 69 ? -5.526 1.261 17.153 1.00 96.62 69 MET A C 1
ATOM 532 O O . MET A 1 69 ? -4.351 1.540 17.396 1.00 96.62 69 MET A O 1
ATOM 536 N N . ARG A 1 70 ? -6.005 1.263 15.904 1.00 97.69 70 ARG A N 1
ATOM 537 C CA . ARG A 1 70 ? -5.168 1.517 14.728 1.00 97.69 70 ARG A CA 1
ATOM 538 C C . ARG A 1 70 ? -4.728 2.990 14.659 1.00 97.69 70 ARG A C 1
ATOM 540 O O . ARG A 1 70 ? -5.565 3.884 14.794 1.00 97.69 70 ARG A O 1
ATOM 547 N N . PRO A 1 71 ? -3.435 3.278 14.407 1.00 96.69 71 PRO A N 1
ATOM 548 C CA . PRO A 1 71 ? -2.924 4.643 14.303 1.00 96.69 71 PRO A CA 1
ATOM 549 C C . PRO A 1 71 ? -3.502 5.408 13.102 1.00 96.69 71 PRO A C 1
ATOM 551 O O . PRO A 1 71 ? -4.014 4.834 12.144 1.00 96.69 71 PRO A O 1
ATOM 554 N N . VAL A 1 72 ? -3.350 6.735 13.124 1.00 94.44 72 VAL A N 1
ATOM 555 C CA . VAL A 1 72 ? -3.974 7.671 12.166 1.00 94.44 72 VAL A CA 1
ATOM 556 C C . VAL A 1 72 ? -3.578 7.490 10.695 1.00 94.44 72 VAL A C 1
ATOM 558 O O . VAL A 1 72 ? -4.257 8.033 9.835 1.00 94.44 72 VAL A O 1
ATOM 561 N N . LEU A 1 73 ? -2.504 6.757 10.388 1.00 96.06 73 LEU A N 1
ATOM 562 C CA . LEU A 1 73 ? -2.074 6.420 9.020 1.00 96.06 73 LEU A CA 1
ATOM 563 C C . LEU A 1 73 ? -1.984 4.901 8.807 1.00 96.06 73 LEU A C 1
ATOM 565 O O . LEU A 1 73 ? -1.201 4.426 7.986 1.00 96.06 73 LEU A O 1
ATOM 569 N N . PHE A 1 74 ? -2.748 4.128 9.581 1.00 97.81 74 PHE A N 1
ATOM 570 C CA . PHE A 1 74 ? -2.694 2.673 9.552 1.00 97.81 74 PHE A CA 1
ATOM 571 C C . PHE A 1 74 ? -2.839 2.113 8.131 1.00 97.81 74 PHE A C 1
ATOM 573 O O . PHE A 1 74 ? -3.820 2.380 7.437 1.00 97.81 74 PHE A O 1
ATOM 580 N N . GLY A 1 75 ? -1.855 1.313 7.718 1.00 96.94 75 GLY A N 1
ATOM 581 C CA . GLY A 1 75 ? -1.868 0.582 6.453 1.00 96.94 75 GLY A CA 1
ATOM 582 C C . GLY A 1 75 ? -1.708 1.445 5.200 1.00 96.94 75 GLY A C 1
ATOM 583 O O . GLY A 1 75 ? -1.803 0.908 4.101 1.00 96.94 75 GLY A O 1
ATOM 584 N N . LEU A 1 76 ? -1.478 2.757 5.326 1.00 96.50 76 LEU A N 1
ATOM 585 C CA . LEU A 1 76 ? -1.305 3.644 4.179 1.00 96.50 76 LEU A CA 1
ATOM 586 C C . LEU A 1 76 ? 0.089 3.454 3.543 1.00 96.50 76 LEU A C 1
ATOM 588 O O . LEU A 1 76 ? 1.091 3.752 4.195 1.00 96.50 76 LEU A O 1
ATOM 592 N N . PRO A 1 77 ? 0.190 3.050 2.264 1.00 95.62 77 PRO A N 1
ATOM 593 C CA . PRO A 1 77 ? 1.466 2.990 1.560 1.00 95.62 77 PRO A CA 1
ATOM 594 C C . PRO A 1 77 ? 2.006 4.395 1.285 1.00 95.62 77 PRO A C 1
ATOM 596 O O . PRO A 1 77 ? 1.269 5.272 0.830 1.00 95.62 77 PRO A O 1
ATOM 599 N N . ILE A 1 78 ? 3.304 4.595 1.512 1.00 94.94 78 ILE A N 1
ATOM 600 C CA . ILE A 1 78 ? 3.992 5.867 1.271 1.00 94.94 78 ILE A CA 1
ATOM 601 C C . ILE A 1 78 ? 5.197 5.664 0.350 1.00 94.94 78 ILE A C 1
ATOM 603 O O . ILE A 1 78 ? 5.963 4.714 0.502 1.00 94.94 78 ILE A O 1
ATOM 607 N N . GLY A 1 79 ? 5.368 6.568 -0.615 1.00 93.88 79 GLY A N 1
ATOM 608 C CA . GLY A 1 79 ? 6.587 6.669 -1.413 1.00 93.88 79 GLY A CA 1
ATOM 609 C C . GLY A 1 79 ? 7.570 7.621 -0.739 1.00 93.88 79 GLY A C 1
ATOM 610 O O . GLY A 1 79 ? 7.189 8.726 -0.354 1.00 93.88 79 GLY A O 1
ATOM 611 N N . VAL A 1 80 ? 8.828 7.210 -0.604 1.00 94.94 80 VAL A N 1
ATOM 612 C CA . VAL A 1 80 ? 9.894 8.035 -0.022 1.00 94.94 80 VAL A CA 1
ATOM 613 C C . VAL A 1 80 ? 10.855 8.439 -1.130 1.00 94.94 80 VAL A C 1
ATOM 615 O O . VAL A 1 80 ? 11.249 7.611 -1.949 1.00 94.94 80 VAL A O 1
ATOM 618 N N . LYS A 1 81 ? 11.206 9.727 -1.180 1.00 94.94 81 LYS A N 1
ATOM 619 C CA . LYS A 1 81 ? 12.150 10.243 -2.171 1.00 94.94 81 LYS A CA 1
ATOM 620 C C . LYS A 1 81 ? 13.572 9.835 -1.789 1.00 94.94 81 LYS A C 1
ATOM 622 O O . LYS A 1 81 ? 13.980 10.065 -0.655 1.00 94.94 81 LYS A O 1
ATOM 627 N N . ASP A 1 82 ? 14.318 9.307 -2.755 1.00 93.75 82 ASP A N 1
ATOM 628 C CA . ASP A 1 82 ? 15.736 8.978 -2.601 1.00 93.75 82 ASP A CA 1
ATOM 629 C C . ASP A 1 82 ? 16.587 10.258 -2.651 1.00 93.75 82 ASP A C 1
ATOM 631 O O . ASP A 1 82 ? 17.038 10.704 -3.707 1.00 93.75 82 ASP A O 1
ATOM 635 N N . ILE A 1 83 ? 16.687 10.933 -1.506 1.00 89.25 83 ILE A N 1
ATOM 636 C CA . ILE A 1 83 ? 17.531 12.109 -1.294 1.00 89.25 83 ILE A CA 1
ATOM 637 C C . ILE A 1 83 ? 18.372 11.882 -0.039 1.00 89.25 83 ILE A C 1
ATOM 639 O O . ILE A 1 83 ? 17.829 11.616 1.032 1.00 89.25 83 ILE A O 1
ATOM 643 N N . PHE A 1 84 ? 19.689 11.986 -0.198 1.00 73.81 84 PHE A N 1
ATOM 644 C CA . PHE A 1 84 ? 20.672 11.945 0.883 1.00 73.81 84 PHE A CA 1
ATOM 645 C C . PHE A 1 84 ? 21.229 13.344 1.133 1.00 73.81 84 PHE A C 1
ATOM 647 O O . PHE A 1 84 ? 21.444 14.074 0.135 1.00 73.81 84 PHE A O 1
#